Protein AF-X1R784-F1 (afdb_monomer_lite)

Secondary structure (DSSP, 8-state):
-HHHHHHGGG-S-EEHHHHHHHHHHHHT--HHHHHPBPTTSSSBHHHHHHHHHHHHHHHTTSEE-SSTTEEEE-HHHHHHHHTT-S---HHHHTTSHHHHHHT-

Foldseek 3Di:
DVLLLVVLLVQDKDFLVVSLVVVCVVVVDDPVQQPDDDPVNPDRPSSVVSVVVVVLCVLLVQWDAPDPRMIHGDPVSNVVVVVVDPDDDLVNSCVRVSNVVVVD

Sequence (104 aa):
MLPLLKFAGDGVEHNLREAVDSLKDEFGLSEKELKEMLPSGKQRLFNNRVAWALTYIRKAGLVKSPKRGIFTITERGQQVLSQNIEKIDIKFLDQFPEFAEFRK

pLDDT: mean 95.71, std 2.63, range [85.56, 98.56]

Organism: NCBI:txid412755

InterPro domains:
  IPR025745 Restriction system protein Mrr-like N-terminal domain [PF14338] (1-82)
  IPR036388 Winged helix-like DNA-binding domain superfamily [G3DSA:1.10.10.10] (20-94)

Structure (mmCIF, N/CA/C/O backbone):
data_AF-X1R784-F1
#
_entry.id   AF-X1R784-F1
#
loop_
_atom_site.group_PDB
_atom_site.id
_atom_site.type_symbol
_atom_site.label_atom_id
_atom_site.label_alt_id
_atom_site.label_comp_id
_atom_site.label_asym_id
_atom_site.label_entity_id
_atom_site.label_seq_id
_atom_site.pdbx_PDB_ins_code
_atom_site.Cartn_x
_atom_site.Cartn_y
_atom_site.Cartn_z
_atom_site.occupancy
_atom_site.B_iso_or_equiv
_atom_site.auth_seq_id
_atom_site.auth_comp_id
_atom_site.auth_asym_id
_atom_site.auth_atom_id
_atom_site.pdbx_PDB_model_num
ATOM 1 N N . MET A 1 1 ? -3.149 -5.462 -3.617 1.00 96.75 1 MET A N 1
ATOM 2 C CA . MET A 1 1 ? -2.736 -4.449 -2.615 1.00 96.75 1 MET A CA 1
ATOM 3 C C . MET A 1 1 ? -2.167 -5.059 -1.333 1.00 96.75 1 MET A C 1
ATOM 5 O O . MET A 1 1 ? -1.540 -4.328 -0.583 1.00 96.75 1 MET A O 1
ATOM 9 N N . LEU A 1 2 ? -2.325 -6.369 -1.090 1.00 97.50 2 LEU A N 1
ATOM 10 C CA . LEU A 1 2 ? -1.825 -7.030 0.122 1.00 97.50 2 LEU A CA 1
ATOM 11 C C . LEU A 1 2 ? -0.308 -6.869 0.363 1.00 97.50 2 LEU A C 1
ATOM 13 O O . LEU A 1 2 ? 0.031 -6.521 1.489 1.00 97.50 2 LEU A O 1
ATOM 17 N N . PRO A 1 3 ? 0.583 -7.020 -0.642 1.00 97.56 3 PRO A N 1
ATOM 18 C CA . PRO A 1 3 ? 2.024 -6.814 -0.445 1.00 97.56 3 PRO A CA 1
ATOM 19 C C . PRO A 1 3 ? 2.372 -5.452 0.168 1.00 97.56 3 PRO A C 1
ATOM 21 O O . PRO A 1 3 ? 3.120 -5.367 1.131 1.00 97.56 3 PRO A O 1
ATOM 24 N N . LEU A 1 4 ? 1.721 -4.378 -0.297 1.00 98.00 4 LEU A N 1
ATOM 25 C CA . LEU A 1 4 ? 1.935 -3.035 0.246 1.00 98.00 4 LEU A CA 1
ATOM 26 C C . LEU A 1 4 ? 1.479 -2.900 1.709 1.00 98.00 4 LEU A C 1
ATOM 28 O O . LEU A 1 4 ? 2.108 -2.185 2.485 1.00 98.00 4 LEU A O 1
ATOM 32 N N . LEU A 1 5 ? 0.379 -3.559 2.089 1.00 97.88 5 LEU A N 1
ATOM 33 C CA . LEU A 1 5 ? -0.068 -3.551 3.482 1.00 97.88 5 LEU A CA 1
ATOM 34 C C . LEU A 1 5 ? 0.874 -4.377 4.367 1.00 97.88 5 LEU A C 1
ATOM 36 O O . LEU A 1 5 ? 1.165 -3.946 5.475 1.00 97.88 5 LEU A O 1
ATOM 40 N N . LYS A 1 6 ? 1.374 -5.517 3.867 1.00 97.81 6 LYS A N 1
ATOM 41 C CA . LYS A 1 6 ? 2.381 -6.343 4.551 1.00 97.81 6 LYS A CA 1
ATOM 42 C C . LYS A 1 6 ? 3.680 -5.576 4.774 1.00 97.81 6 LYS A C 1
ATOM 44 O O . LYS A 1 6 ? 4.203 -5.624 5.878 1.00 97.81 6 LYS A O 1
ATOM 49 N N . PHE A 1 7 ? 4.142 -4.832 3.768 1.00 97.81 7 PHE A N 1
ATOM 50 C CA . PHE A 1 7 ? 5.297 -3.940 3.883 1.00 97.81 7 PHE A CA 1
ATOM 51 C C . PHE A 1 7 ? 5.134 -2.950 5.045 1.00 97.81 7 PHE A C 1
ATOM 53 O O . PHE A 1 7 ? 6.037 -2.811 5.852 1.00 97.81 7 PHE A O 1
ATOM 60 N N . ALA A 1 8 ? 3.955 -2.338 5.193 1.00 97.69 8 ALA A N 1
ATOM 61 C CA . ALA A 1 8 ? 3.663 -1.428 6.306 1.00 97.69 8 ALA A CA 1
ATOM 62 C C . ALA A 1 8 ? 3.410 -2.130 7.657 1.00 97.69 8 ALA A C 1
ATOM 64 O O . ALA A 1 8 ? 3.134 -1.461 8.653 1.00 97.69 8 ALA A O 1
ATOM 65 N N . GLY A 1 9 ? 3.391 -3.466 7.681 1.00 97.31 9 GLY A N 1
ATOM 66 C CA . GLY A 1 9 ? 2.958 -4.278 8.819 1.00 97.31 9 GLY A CA 1
ATOM 67 C C . GLY A 1 9 ? 3.893 -4.229 10.024 1.00 97.31 9 GLY A C 1
ATOM 68 O O . GLY A 1 9 ? 3.484 -4.619 11.115 1.00 97.31 9 GLY A O 1
ATOM 69 N N . ASP A 1 10 ? 5.108 -3.712 9.858 1.00 96.50 10 ASP A N 1
ATOM 70 C CA . ASP A 1 10 ? 6.077 -3.509 10.940 1.00 96.50 10 ASP A CA 1
ATOM 71 C C . ASP A 1 10 ? 5.687 -2.380 11.916 1.00 96.50 10 ASP A C 1
ATOM 73 O O . ASP A 1 10 ? 6.254 -2.270 13.002 1.00 96.50 10 ASP A O 1
ATOM 77 N N . GLY A 1 11 ? 4.688 -1.564 11.563 1.00 95.19 11 GLY A N 1
ATOM 78 C CA . GLY A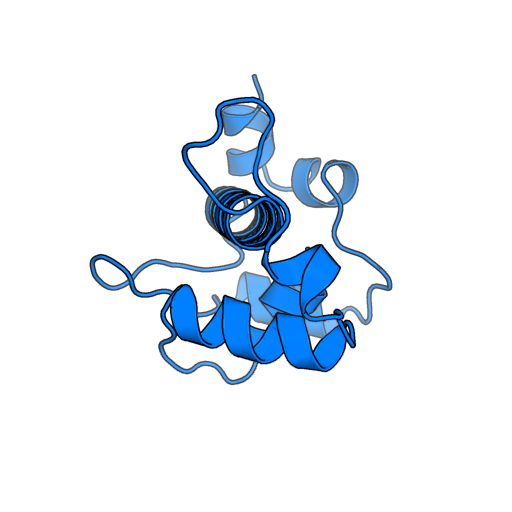 1 11 ? 4.196 -0.481 12.406 1.00 95.19 11 GLY A CA 1
ATOM 79 C C . GLY A 1 11 ? 5.033 0.796 12.366 1.00 95.19 11 GLY A C 1
ATOM 80 O O . GLY A 1 11 ? 4.686 1.741 13.080 1.00 95.19 11 GLY A O 1
ATOM 81 N N . VAL A 1 12 ? 6.090 0.875 11.552 1.00 96.62 12 VAL A N 1
ATOM 82 C CA . VAL A 1 12 ? 6.916 2.088 11.464 1.00 96.62 12 VAL A CA 1
ATOM 83 C C . VAL A 1 12 ? 6.395 3.051 10.393 1.00 96.62 12 VAL A C 1
ATOM 85 O O . VAL A 1 12 ? 5.378 2.828 9.727 1.00 96.62 12 VAL A O 1
ATOM 88 N N . GLU A 1 13 ? 7.028 4.218 10.305 1.00 97.94 13 GLU A N 1
ATOM 89 C CA . GLU A 1 13 ? 6.740 5.203 9.268 1.00 97.94 13 GLU A CA 1
ATOM 90 C C . GLU A 1 13 ? 7.511 4.875 7.988 1.00 97.94 13 GLU A C 1
ATOM 92 O O . GLU A 1 13 ? 8.734 4.776 8.016 1.00 97.94 13 GLU A O 1
ATOM 97 N N . HIS A 1 14 ? 6.804 4.822 6.859 1.00 98.12 14 HIS A N 1
ATOM 98 C CA . HIS A 1 14 ? 7.401 4.629 5.541 1.00 98.12 14 HIS A CA 1
ATOM 99 C C . HIS A 1 14 ? 7.019 5.719 4.555 1.00 98.12 14 HIS A C 1
ATOM 101 O O . HIS A 1 14 ? 5.981 6.379 4.672 1.00 98.12 14 HIS A O 1
ATOM 107 N N . ASN A 1 15 ? 7.827 5.863 3.512 1.00 97.62 15 ASN A N 1
ATOM 108 C CA . ASN A 1 15 ? 7.518 6.667 2.340 1.00 97.62 15 ASN A CA 1
ATOM 109 C C . ASN A 1 15 ? 7.237 5.800 1.098 1.00 97.62 15 ASN A C 1
ATOM 111 O O . ASN A 1 15 ? 7.498 4.599 1.049 1.00 97.62 15 ASN A O 1
ATOM 115 N N . LEU A 1 16 ? 6.672 6.423 0.058 1.00 96.12 16 LEU A N 1
ATOM 116 C CA . LEU A 1 16 ? 6.305 5.719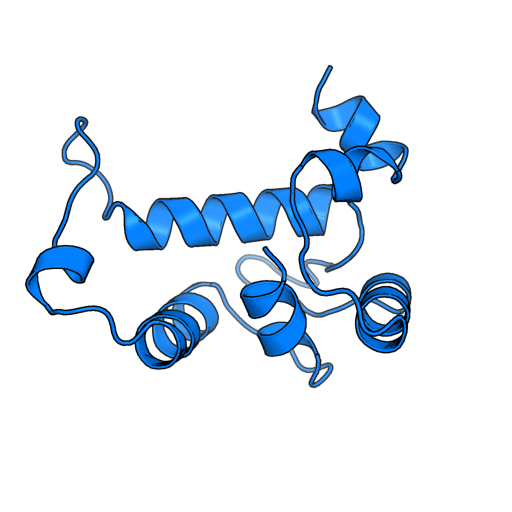 -1.177 1.00 96.12 16 LEU A CA 1
ATOM 117 C C . LEU A 1 16 ? 7.520 5.130 -1.916 1.00 96.12 16 LEU A C 1
ATOM 119 O O . LEU A 1 16 ? 7.366 4.116 -2.589 1.00 96.12 16 LEU A O 1
ATOM 123 N N . ARG A 1 17 ? 8.703 5.752 -1.825 1.00 95.88 17 ARG A N 1
ATOM 124 C CA . ARG A 1 17 ? 9.916 5.242 -2.481 1.00 95.88 17 ARG A CA 1
ATOM 125 C C . ARG A 1 17 ? 10.356 3.930 -1.834 1.00 95.88 17 ARG A C 1
ATOM 127 O O . ARG A 1 17 ? 10.549 2.972 -2.565 1.00 95.88 17 ARG A O 1
ATOM 134 N N . GLU A 1 18 ? 10.411 3.868 -0.506 1.00 97.62 18 GLU A N 1
ATOM 135 C CA . GLU A 1 18 ? 10.746 2.634 0.226 1.00 97.62 18 GLU A CA 1
ATOM 136 C C . GLU A 1 18 ? 9.793 1.493 -0.134 1.00 97.62 18 GLU A C 1
ATOM 138 O O . GLU A 1 18 ? 10.230 0.382 -0.419 1.00 97.62 18 GLU A O 1
ATOM 143 N N . ALA A 1 19 ? 8.493 1.788 -0.211 1.00 97.12 19 ALA A N 1
ATOM 144 C CA . ALA A 1 19 ? 7.498 0.808 -0.626 1.00 97.12 19 ALA A CA 1
ATOM 145 C C . ALA A 1 19 ? 7.707 0.331 -2.071 1.00 97.12 19 ALA A C 1
ATOM 147 O O . ALA A 1 19 ? 7.570 -0.852 -2.358 1.00 97.12 19 ALA A O 1
ATOM 148 N N . VAL A 1 20 ? 8.024 1.238 -3.000 1.00 96.19 20 VAL A N 1
ATOM 149 C CA . VAL A 1 20 ? 8.319 0.872 -4.394 1.00 96.19 20 VAL A CA 1
ATOM 150 C C . VAL A 1 20 ? 9.565 -0.007 -4.474 1.00 96.19 20 VAL A C 1
ATOM 152 O O . VAL A 1 20 ? 9.535 -1.004 -5.190 1.00 96.19 20 VAL A O 1
ATOM 155 N N . ASP A 1 21 ? 10.626 0.341 -3.750 1.00 95.12 21 ASP A N 1
ATOM 156 C CA . ASP A 1 21 ? 11.885 -0.406 -3.764 1.00 95.12 21 ASP A CA 1
ATOM 157 C C . ASP A 1 21 ? 11.694 -1.807 -3.161 1.00 95.12 21 ASP A C 1
ATOM 159 O O . ASP A 1 21 ? 12.050 -2.798 -3.795 1.00 95.12 21 ASP A O 1
ATOM 163 N N . SER A 1 22 ? 11.011 -1.915 -2.018 1.00 96.25 22 SER A N 1
ATOM 164 C CA . SER A 1 22 ? 10.706 -3.209 -1.396 1.00 96.25 22 SER A CA 1
ATOM 165 C C . SER A 1 22 ? 9.803 -4.086 -2.268 1.00 96.25 22 SER A C 1
ATOM 167 O O . SER A 1 22 ? 10.085 -5.268 -2.459 1.00 96.25 22 SER A O 1
ATOM 169 N N . LEU A 1 2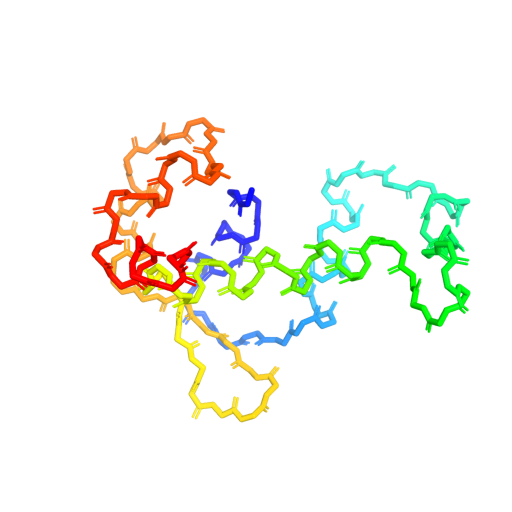3 ? 8.741 -3.518 -2.848 1.00 96.56 23 LEU A N 1
ATOM 170 C CA . LEU A 1 23 ? 7.816 -4.283 -3.687 1.00 96.56 23 LEU A CA 1
ATOM 171 C C . LEU A 1 23 ? 8.437 -4.687 -5.023 1.00 96.56 23 LEU A C 1
ATOM 173 O O . LEU A 1 23 ? 8.078 -5.724 -5.573 1.00 96.56 23 LEU A O 1
ATOM 177 N N . LYS A 1 24 ? 9.356 -3.885 -5.567 1.00 95.00 24 LYS A N 1
ATOM 178 C CA . LYS A 1 24 ? 10.131 -4.270 -6.750 1.00 95.00 24 LYS A CA 1
ATOM 179 C C . LYS A 1 24 ? 10.865 -5.587 -6.493 1.00 95.00 24 LYS A C 1
ATOM 181 O O . LYS A 1 24 ? 10.812 -6.468 -7.351 1.00 95.00 24 LYS A O 1
ATOM 186 N N . ASP A 1 25 ? 11.539 -5.685 -5.350 1.00 93.06 25 ASP A N 1
ATOM 187 C CA . ASP A 1 25 ? 12.326 -6.862 -4.990 1.00 93.06 25 ASP A CA 1
ATOM 188 C C . ASP A 1 25 ? 11.408 -8.060 -4.700 1.00 93.06 25 ASP A C 1
ATOM 190 O O . ASP A 1 25 ? 11.675 -9.159 -5.180 1.00 93.06 25 ASP A O 1
ATOM 194 N N . GLU A 1 26 ? 10.270 -7.840 -4.027 1.00 94.62 26 GLU A N 1
ATOM 195 C CA . GLU A 1 26 ? 9.255 -8.880 -3.780 1.00 94.62 26 GLU A CA 1
ATOM 196 C C . GLU A 1 26 ? 8.677 -9.466 -5.079 1.00 94.62 26 GLU A C 1
ATOM 198 O O . GLU A 1 26 ? 8.471 -10.675 -5.180 1.00 94.62 26 GLU A O 1
ATOM 203 N N . PHE A 1 27 ? 8.428 -8.631 -6.093 1.00 95.00 27 PHE A N 1
ATOM 204 C CA . PHE A 1 27 ? 7.881 -9.077 -7.379 1.00 95.00 27 PHE A CA 1
ATOM 205 C C . PHE A 1 27 ? 8.941 -9.550 -8.384 1.00 95.00 27 PHE A C 1
ATOM 207 O O . PHE A 1 27 ? 8.569 -10.027 -9.455 1.00 95.00 27 PHE A O 1
ATOM 214 N N . GLY A 1 28 ? 10.236 -9.412 -8.081 1.00 93.38 28 GLY A N 1
ATOM 215 C CA . GLY A 1 28 ? 11.320 -9.824 -8.979 1.00 93.38 28 GLY A CA 1
ATOM 216 C C . GLY A 1 28 ? 11.317 -9.097 -10.329 1.00 93.38 28 GLY A C 1
ATOM 217 O O . GLY A 1 28 ? 11.647 -9.697 -11.351 1.00 93.38 28 GLY A O 1
ATOM 218 N N . LEU A 1 29 ? 10.910 -7.822 -10.355 1.00 93.19 29 LEU A N 1
ATOM 219 C CA . LEU A 1 29 ? 10.740 -7.078 -11.607 1.00 93.19 29 LEU A CA 1
ATOM 220 C C . LEU A 1 29 ? 12.074 -6.835 -12.318 1.00 93.19 29 LEU A C 1
ATOM 222 O O . LEU A 1 29 ? 13.045 -6.350 -11.729 1.00 93.19 29 LEU A O 1
ATOM 226 N N . SER A 1 30 ? 12.087 -7.074 -13.626 1.00 92.06 30 SER A N 1
ATOM 227 C CA . SER A 1 30 ? 13.225 -6.764 -14.485 1.00 92.06 30 SER A CA 1
ATOM 228 C C . SER A 1 30 ? 13.421 -5.256 -14.658 1.00 92.06 30 SER A C 1
ATOM 230 O O . SER A 1 30 ? 12.498 -4.447 -14.518 1.00 92.06 30 SER A O 1
ATOM 232 N N . GLU A 1 31 ? 14.625 -4.846 -15.070 1.00 89.44 31 GLU A N 1
ATOM 233 C CA . GLU A 1 31 ? 14.874 -3.441 -15.412 1.00 89.44 31 GLU A CA 1
ATOM 234 C C . GLU A 1 31 ? 13.929 -2.909 -16.494 1.00 89.44 31 GLU A C 1
ATOM 236 O O . GLU A 1 31 ? 13.592 -1.725 -16.483 1.00 89.44 31 GLU A O 1
ATOM 241 N N . LYS A 1 32 ? 13.519 -3.764 -17.436 1.00 91.88 32 LYS A N 1
ATOM 242 C CA . LYS A 1 32 ? 12.614 -3.383 -18.522 1.00 91.88 32 LYS A CA 1
ATOM 243 C C . LYS A 1 32 ? 11.226 -3.049 -17.978 1.00 91.88 32 LYS A C 1
ATOM 245 O O . LYS A 1 32 ? 10.698 -1.995 -18.313 1.00 91.88 32 LYS A O 1
ATOM 250 N N . GLU A 1 33 ? 10.680 -3.894 -17.108 1.00 90.38 33 GLU A N 1
ATOM 251 C CA . GLU A 1 33 ? 9.378 -3.673 -16.459 1.00 90.38 33 GLU A CA 1
ATOM 252 C C . GLU A 1 33 ? 9.405 -2.440 -15.546 1.00 90.38 33 GLU A C 1
ATOM 254 O O . GLU A 1 33 ? 8.456 -1.661 -15.501 1.00 90.38 33 GLU A O 1
ATOM 259 N N . LEU A 1 34 ? 10.527 -2.187 -14.869 1.00 89.69 34 LEU A N 1
ATOM 260 C CA . LEU A 1 34 ? 10.702 -0.998 -14.027 1.00 89.69 34 LEU A CA 1
ATOM 261 C C . LEU A 1 34 ? 10.841 0.303 -14.819 1.00 89.69 34 LEU A C 1
ATOM 263 O O . LEU A 1 34 ? 10.521 1.379 -14.304 1.00 89.69 34 LEU A O 1
ATOM 267 N N . LYS A 1 35 ? 11.360 0.224 -16.046 1.00 92.62 35 LYS A N 1
ATOM 268 C CA . LYS A 1 35 ? 11.466 1.353 -16.979 1.00 92.62 35 LYS A CA 1
ATOM 269 C C . LYS A 1 35 ? 10.191 1.535 -17.805 1.00 92.62 35 LYS A C 1
ATOM 271 O O . LYS A 1 35 ? 10.092 2.534 -18.514 1.00 92.62 35 LYS A O 1
ATOM 276 N N . GLU A 1 36 ? 9.222 0.625 -17.706 1.00 94.69 36 GLU A N 1
ATOM 277 C CA . GLU A 1 36 ? 7.948 0.749 -18.405 1.00 94.69 36 GLU A CA 1
ATOM 278 C C . GLU A 1 36 ? 7.206 2.005 -17.939 1.00 94.69 36 GLU A C 1
ATOM 280 O O . GLU A 1 36 ? 7.027 2.264 -16.744 1.00 94.69 36 GLU A O 1
ATOM 285 N N . MET A 1 37 ? 6.783 2.810 -18.908 1.00 95.44 37 MET A N 1
ATOM 286 C CA . MET A 1 37 ? 6.081 4.065 -18.679 1.00 95.44 37 MET A CA 1
ATOM 287 C C . MET A 1 37 ? 4.590 3.879 -18.938 1.00 95.44 37 MET A C 1
ATOM 289 O O . MET A 1 37 ? 4.183 3.070 -19.767 1.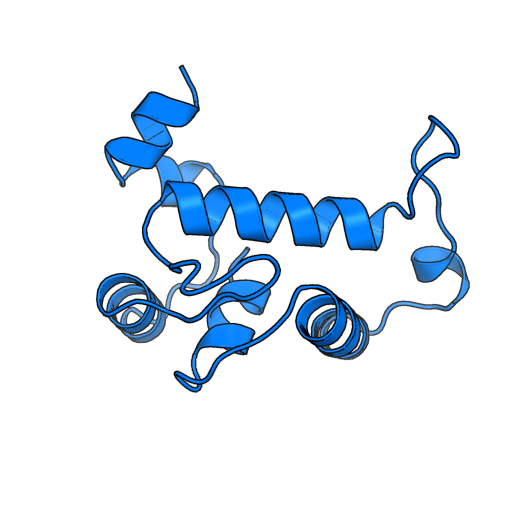00 95.44 37 MET A O 1
ATOM 293 N N . LEU A 1 38 ? 3.761 4.675 -18.264 1.00 93.06 38 LEU A N 1
ATOM 294 C CA . LEU A 1 38 ? 2.365 4.835 -18.668 1.00 93.06 38 LEU A CA 1
ATOM 295 C C . LEU A 1 38 ? 2.276 5.309 -20.131 1.00 93.06 38 LEU A C 1
ATOM 297 O O . LEU A 1 38 ? 3.185 6.008 -20.583 1.00 93.06 38 LEU A O 1
ATOM 301 N N . PRO A 1 39 ? 1.147 5.076 -20.831 1.00 91.75 39 PRO A N 1
ATOM 302 C CA . PRO A 1 39 ? 0.928 5.593 -22.188 1.00 91.75 39 PRO A CA 1
ATOM 303 C C . PRO A 1 39 ? 1.131 7.109 -22.319 1.00 91.75 39 PRO A C 1
ATOM 305 O O . PRO A 1 39 ? 1.489 7.608 -23.377 1.00 91.75 39 PRO A O 1
ATOM 308 N N . SER A 1 40 ? 0.942 7.852 -21.223 1.00 93.56 40 SER A N 1
ATOM 309 C CA . SER A 1 40 ? 1.181 9.295 -21.163 1.00 93.56 40 SER A CA 1
ATOM 310 C C . SER A 1 40 ? 2.661 9.700 -21.174 1.00 93.56 40 SER A C 1
ATOM 312 O O . SER A 1 40 ? 2.952 10.888 -21.286 1.00 93.56 40 SER A O 1
ATOM 314 N N . GLY A 1 41 ? 3.595 8.764 -20.972 1.00 92.19 41 GLY A N 1
ATOM 315 C CA . GLY A 1 41 ? 5.041 9.005 -20.918 1.00 92.19 41 GLY A CA 1
ATOM 316 C C . GLY A 1 41 ? 5.540 9.754 -19.675 1.00 92.19 41 GLY A C 1
ATOM 317 O O . GLY A 1 41 ? 6.733 10.011 -19.560 1.00 92.19 41 GLY A O 1
ATOM 318 N N . LYS A 1 42 ? 4.662 10.111 -18.726 1.00 91.25 42 LYS A N 1
ATOM 319 C CA . LYS A 1 42 ? 5.011 10.989 -17.588 1.00 91.25 42 LYS A CA 1
ATOM 320 C C . LYS A 1 42 ? 5.471 10.258 -16.331 1.00 91.25 42 LYS A C 1
ATOM 322 O O . LYS A 1 42 ? 6.200 10.824 -15.523 1.00 91.25 42 LYS A O 1
ATOM 327 N N . GLN A 1 43 ? 5.003 9.032 -16.117 1.00 91.62 43 GLN A N 1
ATOM 328 C CA . GLN A 1 43 ? 5.281 8.265 -14.903 1.00 91.62 43 GLN A CA 1
ATOM 329 C C . GLN A 1 43 ? 5.586 6.816 -15.254 1.00 91.62 43 GLN A C 1
ATOM 331 O O . GLN A 1 43 ? 4.998 6.264 -16.185 1.00 91.62 43 GLN A O 1
ATOM 336 N N . ARG A 1 44 ? 6.461 6.196 -14.459 1.00 94.88 44 ARG A N 1
ATOM 337 C CA . ARG A 1 44 ? 6.692 4.752 -14.506 1.00 94.88 44 ARG A CA 1
ATOM 338 C C . ARG A 1 44 ? 5.423 4.019 -14.092 1.00 94.88 44 ARG A C 1
ATOM 340 O O . ARG A 1 44 ? 4.803 4.377 -13.085 1.00 94.88 44 ARG A O 1
ATOM 347 N N . LEU A 1 45 ? 5.060 2.995 -14.854 1.00 95.19 45 LEU A N 1
ATOM 348 C CA . LEU A 1 45 ? 3.846 2.212 -14.657 1.00 95.19 45 LEU A CA 1
ATOM 349 C C . LEU A 1 45 ? 3.805 1.598 -13.254 1.00 95.19 45 LEU A C 1
ATOM 351 O O . LEU A 1 45 ? 2.803 1.730 -12.553 1.00 95.19 45 LEU A O 1
ATOM 355 N N . PHE A 1 46 ? 4.904 0.980 -12.815 1.00 96.44 46 PHE A N 1
ATOM 356 C CA . PHE A 1 46 ? 4.968 0.334 -11.505 1.00 96.44 46 PHE A CA 1
ATOM 357 C C . PHE A 1 46 ? 4.801 1.331 -10.350 1.00 96.44 46 PHE A C 1
ATOM 359 O O . PHE A 1 46 ? 3.935 1.146 -9.497 1.00 96.44 46 PHE A O 1
ATOM 366 N N . ASN A 1 47 ? 5.536 2.448 -10.372 1.00 95.81 47 ASN A N 1
ATOM 367 C CA . ASN A 1 47 ? 5.410 3.499 -9.356 1.00 95.81 47 ASN A CA 1
ATOM 368 C C . ASN A 1 47 ? 3.975 4.036 -9.278 1.00 95.81 47 ASN A C 1
ATOM 370 O O . ASN A 1 47 ? 3.456 4.266 -8.187 1.00 95.81 47 ASN A O 1
ATOM 374 N N . ASN A 1 48 ? 3.322 4.216 -10.431 1.00 96.69 48 ASN A N 1
ATOM 375 C CA . ASN A 1 48 ? 1.930 4.645 -10.489 1.00 96.69 48 ASN A CA 1
ATOM 376 C C . ASN A 1 48 ? 0.990 3.609 -9.845 1.00 96.69 48 ASN A C 1
ATOM 378 O O . ASN A 1 48 ? 0.138 3.980 -9.037 1.00 96.69 48 ASN A O 1
ATOM 382 N N . ARG A 1 49 ? 1.187 2.313 -10.120 1.00 96.44 49 ARG A N 1
ATOM 383 C CA . ARG A 1 49 ? 0.412 1.223 -9.501 1.00 96.44 49 ARG A CA 1
ATOM 384 C C . ARG A 1 49 ? 0.580 1.181 -7.980 1.00 96.44 49 ARG A C 1
ATOM 386 O O . ARG A 1 49 ? -0.419 1.054 -7.274 1.00 96.44 49 ARG A O 1
ATOM 393 N N . VAL A 1 50 ? 1.802 1.336 -7.465 1.00 97.00 50 VAL A N 1
ATOM 394 C CA . VAL A 1 50 ? 2.057 1.378 -6.011 1.00 97.00 50 VAL A CA 1
ATOM 395 C C . VAL A 1 50 ? 1.418 2.621 -5.378 1.00 97.00 50 VAL A C 1
ATOM 397 O O . VAL A 1 50 ? 0.793 2.520 -4.324 1.00 97.00 50 VAL A O 1
ATOM 400 N N . ALA A 1 51 ? 1.485 3.781 -6.039 1.00 96.75 51 ALA A N 1
ATOM 401 C CA . ALA A 1 51 ? 0.842 5.007 -5.560 1.00 96.75 51 ALA A CA 1
ATOM 402 C C . ALA A 1 51 ? -0.691 4.876 -5.470 1.00 96.75 51 ALA A C 1
ATOM 404 O O . ALA A 1 51 ? -1.304 5.316 -4.490 1.00 96.75 51 ALA A O 1
ATOM 405 N N . TRP A 1 52 ? -1.321 4.238 -6.460 1.00 97.44 52 TRP A N 1
ATOM 406 C CA . TRP A 1 52 ? -2.755 3.940 -6.428 1.00 97.44 52 TRP A CA 1
ATOM 407 C C . TRP A 1 52 ? -3.113 2.919 -5.355 1.00 97.44 52 TRP A C 1
ATOM 409 O O . TRP A 1 52 ? -4.064 3.143 -4.607 1.00 97.44 52 TRP A O 1
ATOM 419 N N . ALA A 1 53 ? -2.323 1.851 -5.215 1.00 97.81 53 ALA A N 1
ATOM 420 C CA . ALA A 1 53 ? -2.495 0.880 -4.140 1.00 97.81 53 ALA A CA 1
ATOM 421 C C . ALA A 1 53 ? -2.467 1.565 -2.766 1.00 97.81 53 ALA A C 1
ATOM 423 O O . ALA A 1 53 ? -3.367 1.335 -1.960 1.00 97.81 53 ALA A O 1
ATOM 424 N N . LEU A 1 54 ? -1.498 2.460 -2.533 1.00 97.81 54 LEU A N 1
ATOM 425 C CA . LEU A 1 54 ? -1.390 3.237 -1.297 1.00 97.81 54 LEU A CA 1
ATOM 426 C C . LEU A 1 54 ? -2.619 4.120 -1.071 1.00 97.81 54 LEU A C 1
ATOM 428 O O . LEU A 1 54 ? -3.128 4.209 0.045 1.00 97.81 54 LEU A O 1
ATOM 432 N N . THR A 1 55 ? -3.107 4.764 -2.130 1.00 97.62 55 THR A N 1
ATOM 433 C CA . THR A 1 55 ? -4.307 5.607 -2.073 1.00 97.62 55 THR A CA 1
ATOM 434 C C . THR A 1 55 ? -5.525 4.790 -1.666 1.00 97.62 55 THR A C 1
ATOM 436 O O . THR A 1 55 ? -6.268 5.208 -0.784 1.00 97.62 55 THR A O 1
ATOM 439 N N . TYR A 1 56 ? -5.713 3.612 -2.254 1.00 98.12 56 TYR A N 1
ATOM 440 C CA . TYR A 1 56 ? -6.872 2.767 -1.990 1.00 98.12 56 TYR A CA 1
ATOM 441 C C . TYR A 1 56 ? -6.874 2.212 -0.568 1.00 98.12 56 TYR A C 1
ATOM 443 O O . TYR A 1 56 ? -7.862 2.376 0.144 1.00 98.12 56 TYR A O 1
ATOM 451 N N . ILE A 1 57 ? -5.758 1.646 -0.099 1.00 97.88 57 ILE A N 1
ATOM 452 C CA . ILE A 1 57 ? -5.685 1.138 1.281 1.00 97.88 57 ILE A CA 1
ATOM 453 C C . ILE A 1 57 ? -5.778 2.271 2.315 1.00 97.88 57 ILE A C 1
ATOM 455 O O . ILE A 1 57 ? -6.297 2.061 3.408 1.00 97.88 57 ILE A O 1
ATOM 459 N N . ARG A 1 58 ? -5.346 3.493 1.970 1.00 97.75 58 ARG A N 1
ATOM 460 C CA . ARG A 1 58 ? -5.552 4.685 2.807 1.00 97.75 58 ARG A CA 1
ATOM 461 C C . ARG A 1 58 ? -7.015 5.106 2.842 1.00 97.75 58 ARG A C 1
ATOM 463 O O . ARG A 1 58 ? -7.527 5.424 3.907 1.00 97.75 58 ARG A O 1
ATOM 470 N N . LYS A 1 59 ? -7.691 5.099 1.692 1.00 97.94 59 LYS A N 1
ATOM 471 C CA . LYS A 1 59 ? -9.126 5.397 1.592 1.00 97.94 59 LYS A CA 1
ATOM 472 C C . LYS A 1 59 ? -9.998 4.345 2.268 1.00 97.94 59 LYS A C 1
ATOM 474 O O . LYS A 1 59 ? -11.100 4.681 2.649 1.00 97.94 59 LYS A O 1
ATOM 479 N N . ALA A 1 60 ? -9.485 3.136 2.475 1.00 98.12 60 ALA A N 1
ATOM 480 C CA . ALA A 1 60 ? -10.090 2.088 3.295 1.00 98.12 60 ALA A CA 1
ATOM 481 C C . ALA A 1 60 ? -9.703 2.143 4.787 1.00 98.12 60 ALA A C 1
ATOM 483 O O . ALA A 1 60 ? -10.044 1.245 5.560 1.00 98.12 60 ALA A O 1
ATOM 484 N N . GLY A 1 61 ? -8.937 3.156 5.203 1.00 98.06 61 GLY A N 1
ATOM 485 C CA . GLY A 1 61 ? -8.496 3.315 6.587 1.00 98.06 61 GLY A CA 1
ATOM 486 C C . GLY A 1 61 ? -7.521 2.239 7.070 1.00 98.06 61 GLY A C 1
ATOM 487 O O . GLY A 1 61 ? -7.346 2.093 8.272 1.00 98.06 61 GLY A O 1
ATOM 488 N N . LEU A 1 62 ? -6.881 1.477 6.173 1.00 98.38 62 LEU A N 1
ATOM 489 C CA . LEU A 1 62 ? -5.900 0.449 6.551 1.00 98.38 62 LEU A CA 1
ATOM 490 C C . LEU A 1 62 ? -4.540 1.061 6.901 1.00 98.38 62 LEU A C 1
ATOM 492 O O . LEU A 1 62 ? -3.824 0.541 7.755 1.00 98.38 62 LEU A O 1
ATOM 496 N N . VAL A 1 63 ? -4.212 2.205 6.302 1.00 98.44 63 VAL A N 1
ATOM 497 C CA . VAL A 1 63 ? -3.023 3.011 6.620 1.00 98.44 63 VAL A CA 1
ATOM 498 C C . VAL A 1 63 ? -3.420 4.467 6.853 1.00 98.44 63 VAL A C 1
ATOM 500 O O . VAL A 1 63 ? -4.380 4.961 6.258 1.00 98.44 63 VAL A O 1
ATOM 503 N N . LYS A 1 64 ? -2.645 5.182 7.667 1.00 97.56 64 LYS A N 1
ATOM 504 C CA . LYS A 1 64 ? -2.780 6.627 7.912 1.00 97.56 64 LYS A CA 1
ATOM 505 C C . LYS A 1 64 ? -1.558 7.380 7.392 1.00 97.56 64 LYS A C 1
ATOM 507 O O . LYS A 1 64 ? -0.514 6.780 7.159 1.00 97.56 64 LYS A O 1
ATOM 512 N N . SER A 1 65 ? -1.686 8.692 7.190 1.00 95.38 65 SER A N 1
ATOM 513 C CA . SER A 1 65 ? -0.586 9.564 6.755 1.00 95.38 65 SER A CA 1
ATOM 514 C C . SER A 1 65 ? -0.283 10.578 7.861 1.00 95.38 65 SER A C 1
ATOM 516 O O . SER A 1 65 ? -0.983 11.585 7.947 1.00 95.38 65 SER A O 1
ATOM 518 N N . PRO A 1 66 ? 0.696 10.307 8.746 1.00 92.19 66 PRO A N 1
ATOM 519 C CA . PRO A 1 66 ? 0.993 11.189 9.877 1.00 92.19 66 PRO A CA 1
ATOM 520 C C . PRO A 1 66 ? 1.580 12.533 9.423 1.00 92.19 66 PRO A C 1
ATOM 522 O O . PRO A 1 66 ? 1.359 13.559 10.058 1.00 92.19 66 PRO A O 1
ATOM 525 N N . LYS A 1 67 ? 2.302 12.537 8.298 1.00 93.81 67 LYS A N 1
ATOM 526 C CA . LYS A 1 67 ? 2.861 13.731 7.657 1.00 93.81 67 LYS A CA 1
ATOM 527 C C . LYS A 1 67 ? 2.946 13.544 6.147 1.00 93.81 67 LYS A C 1
ATOM 529 O O . LYS A 1 67 ? 2.836 12.431 5.627 1.00 93.81 67 LYS A O 1
ATOM 534 N N . ARG A 1 68 ? 3.149 14.650 5.429 1.00 90.31 68 ARG A N 1
ATOM 535 C CA . ARG A 1 68 ? 3.229 14.655 3.963 1.00 90.31 68 ARG A CA 1
ATOM 536 C C . ARG A 1 68 ? 4.281 13.655 3.474 1.00 90.31 68 ARG A C 1
ATOM 538 O O . ARG A 1 68 ? 5.433 13.715 3.880 1.00 90.31 68 ARG A O 1
ATOM 545 N N . GLY A 1 69 ? 3.873 12.777 2.560 1.00 90.06 69 GLY A N 1
ATOM 546 C CA . GLY A 1 69 ? 4.761 11.790 1.935 1.00 90.06 69 GLY A CA 1
ATOM 547 C C . GLY A 1 69 ? 5.040 10.545 2.778 1.00 90.06 69 GLY A C 1
ATOM 548 O O . GLY A 1 69 ? 5.728 9.654 2.291 1.00 90.06 69 GLY A O 1
ATOM 549 N N . ILE A 1 70 ? 4.476 10.462 3.986 1.00 97.56 70 ILE A N 1
ATOM 550 C CA . ILE A 1 70 ? 4.703 9.370 4.930 1.00 97.56 70 ILE A CA 1
ATOM 551 C C . ILE A 1 70 ? 3.391 8.661 5.237 1.00 97.56 70 ILE A C 1
ATOM 553 O O . ILE A 1 70 ? 2.324 9.284 5.267 1.00 97.56 70 ILE A O 1
ATOM 557 N N . PHE A 1 71 ? 3.462 7.354 5.448 1.00 98.19 71 PHE A N 1
ATOM 558 C CA . PHE A 1 71 ? 2.349 6.525 5.871 1.00 98.19 71 PHE A CA 1
ATOM 559 C C . PHE A 1 71 ? 2.791 5.481 6.894 1.00 98.19 71 PHE A C 1
ATOM 561 O O . PHE A 1 71 ? 3.958 5.119 6.965 1.00 98.19 71 PHE A O 1
ATOM 568 N N . THR A 1 72 ? 1.840 5.016 7.691 1.00 98.31 7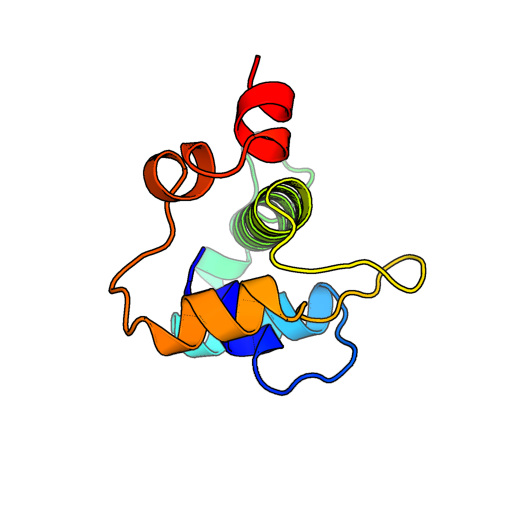2 THR A N 1
ATOM 569 C CA . THR A 1 72 ? 2.028 3.923 8.648 1.00 98.31 72 THR A CA 1
ATOM 570 C C . THR A 1 72 ? 0.728 3.132 8.749 1.00 98.31 72 THR A C 1
ATOM 572 O O . THR A 1 72 ? -0.356 3.671 8.474 1.00 98.31 72 THR A O 1
ATOM 575 N N . ILE A 1 73 ? 0.816 1.852 9.089 1.00 98.50 73 ILE A N 1
ATOM 576 C CA . ILE A 1 73 ? -0.354 0.992 9.256 1.00 98.50 73 ILE A CA 1
ATOM 577 C C . ILE A 1 73 ? -1.214 1.445 10.445 1.00 98.50 73 ILE A C 1
ATOM 579 O O . ILE A 1 73 ? -0.753 2.077 11.396 1.00 98.50 73 ILE A O 1
ATOM 583 N N . THR A 1 74 ? -2.511 1.174 10.362 1.00 98.56 74 THR A N 1
ATOM 584 C CA . THR A 1 74 ? -3.465 1.410 11.457 1.00 98.56 74 THR A CA 1
ATOM 585 C C . THR A 1 74 ? -3.751 0.115 12.211 1.00 98.56 74 THR A C 1
ATOM 587 O O . THR A 1 74 ? -3.443 -0.971 11.724 1.00 98.56 74 THR A O 1
ATOM 590 N N . GLU A 1 75 ? -4.431 0.206 13.354 1.00 98.00 75 GLU A N 1
ATOM 591 C CA . GLU A 1 75 ? -4.947 -0.974 14.063 1.00 98.00 75 GLU A CA 1
ATOM 592 C C . GLU A 1 75 ? -5.836 -1.844 13.164 1.00 98.00 75 GLU A C 1
ATOM 594 O O . GLU A 1 75 ? -5.692 -3.063 13.137 1.00 98.00 75 GLU A O 1
ATOM 599 N N . ARG A 1 76 ? -6.694 -1.226 12.343 1.00 97.94 76 ARG A N 1
ATOM 600 C CA . ARG A 1 76 ? -7.508 -1.944 11.355 1.00 97.94 76 ARG A CA 1
ATOM 601 C C . ARG A 1 76 ? -6.644 -2.657 10.315 1.00 97.94 76 ARG A C 1
ATOM 603 O O . ARG A 1 76 ? -6.922 -3.798 9.963 1.00 97.94 76 ARG A O 1
ATOM 610 N N . GLY A 1 77 ? -5.597 -1.999 9.821 1.00 98.00 77 GLY A N 1
ATOM 611 C CA . GLY A 1 77 ? -4.637 -2.618 8.907 1.00 98.00 77 GLY A CA 1
ATOM 612 C C . GLY A 1 77 ? -3.978 -3.855 9.522 1.00 98.00 77 GLY A C 1
ATOM 613 O O . GLY A 1 77 ? -3.907 -4.892 8.868 1.00 98.00 77 GLY A O 1
ATOM 614 N N . GLN A 1 78 ? -3.581 -3.775 10.794 1.00 97.94 78 GLN A N 1
ATOM 615 C CA . GLN A 1 78 ? -3.012 -4.901 11.543 1.00 97.94 78 GLN A CA 1
ATOM 616 C C . GLN A 1 78 ? -4.015 -6.050 11.729 1.00 97.94 78 GLN A C 1
ATOM 618 O O . GLN A 1 78 ? -3.676 -7.220 11.535 1.00 97.94 78 GLN A O 1
ATOM 623 N N . GLN A 1 79 ? -5.275 -5.732 12.037 1.00 97.44 79 GLN A N 1
ATOM 624 C CA . GLN A 1 79 ? -6.353 -6.724 12.108 1.00 97.44 79 GLN A CA 1
ATOM 625 C C . GLN A 1 79 ? -6.542 -7.443 10.769 1.00 97.44 79 GLN A C 1
ATOM 627 O O . GLN A 1 79 ? -6.637 -8.666 10.743 1.00 97.44 79 GLN A O 1
ATOM 632 N N . VAL A 1 80 ? -6.532 -6.707 9.653 1.00 97.25 80 VAL A N 1
ATOM 633 C CA . VAL A 1 80 ? -6.623 -7.290 8.305 1.00 97.25 80 VAL A CA 1
ATOM 634 C C . VAL A 1 80 ? -5.445 -8.227 8.015 1.00 97.25 80 VAL A C 1
ATOM 636 O O . VAL A 1 80 ? -5.654 -9.304 7.461 1.00 97.25 80 VAL A O 1
ATOM 639 N N . LEU A 1 81 ? -4.220 -7.872 8.416 1.00 96.75 81 LEU A N 1
ATOM 640 C CA . LEU A 1 81 ? -3.060 -8.762 8.261 1.00 96.75 81 LEU A CA 1
ATOM 641 C C . LEU A 1 81 ? -3.177 -10.036 9.111 1.00 96.75 81 LEU A C 1
ATOM 643 O O . LEU A 1 81 ? -2.751 -11.103 8.674 1.00 96.75 81 LEU A O 1
ATOM 647 N N . SER A 1 82 ? -3.812 -9.946 10.279 1.00 96.19 82 SER A N 1
ATOM 648 C CA . SER A 1 82 ? -4.019 -11.081 11.188 1.00 96.19 82 SER A CA 1
ATOM 649 C C . SER A 1 82 ? -5.085 -12.073 10.703 1.00 96.19 82 SER A C 1
ATOM 651 O O . SER A 1 82 ? -5.114 -13.212 11.158 1.00 96.19 82 SER A O 1
ATOM 653 N N . GLN A 1 83 ? -5.945 -11.681 9.757 1.00 93.88 83 GLN A N 1
ATOM 654 C CA . GLN A 1 83 ? -6.991 -12.544 9.186 1.00 93.88 83 GLN A CA 1
ATOM 655 C C . GLN A 1 83 ? -6.464 -13.578 8.174 1.00 93.88 83 GLN A C 1
ATOM 657 O O . GLN A 1 83 ? -7.250 -14.360 7.648 1.00 93.88 83 GLN A O 1
ATOM 662 N N . ASN A 1 84 ? -5.155 -13.585 7.888 1.00 87.06 84 ASN A N 1
ATOM 663 C CA . ASN A 1 84 ? -4.507 -14.490 6.931 1.00 87.06 84 ASN A CA 1
ATOM 664 C C . ASN A 1 84 ? -5.202 -14.540 5.555 1.00 87.06 84 ASN A C 1
ATOM 666 O O . ASN A 1 84 ? -5.435 -15.599 4.975 1.00 87.06 84 ASN A O 1
ATOM 670 N N . ILE A 1 85 ? -5.568 -13.368 5.040 1.00 94.06 85 ILE A N 1
ATOM 671 C CA . ILE A 1 85 ? -6.203 -13.236 3.729 1.00 94.06 85 ILE A CA 1
ATOM 672 C C . ILE A 1 85 ? -5.193 -13.437 2.594 1.00 94.06 85 ILE A C 1
ATOM 674 O O . ILE A 1 85 ? -4.050 -12.985 2.661 1.00 94.06 85 ILE A O 1
ATOM 678 N N . GLU A 1 86 ? -5.638 -14.050 1.499 1.00 93.88 86 GLU A N 1
ATOM 679 C CA . GLU A 1 86 ? -4.782 -14.308 0.332 1.00 93.88 86 GLU A CA 1
ATOM 680 C C . GLU A 1 86 ? -4.563 -13.059 -0.532 1.00 93.88 86 GLU A C 1
ATOM 682 O O . GLU A 1 86 ? -3.522 -12.900 -1.172 1.00 93.88 86 GLU A O 1
ATOM 687 N N . LYS A 1 87 ? -5.544 -12.147 -0.568 1.00 95.75 87 LYS A N 1
ATOM 688 C CA . LYS A 1 87 ? -5.481 -10.941 -1.398 1.00 95.75 87 LYS A CA 1
ATOM 689 C C . LYS A 1 87 ? -6.302 -9.783 -0.844 1.00 95.75 87 LYS A C 1
ATOM 691 O O . LYS A 1 87 ? -7.353 -9.962 -0.244 1.00 95.75 87 LYS A O 1
ATOM 696 N N . ILE A 1 88 ? -5.834 -8.577 -1.164 1.00 97.56 88 ILE A N 1
ATOM 697 C CA . ILE A 1 88 ? -6.579 -7.320 -1.028 1.00 97.56 88 ILE A CA 1
ATOM 698 C C . ILE A 1 88 ? -6.757 -6.758 -2.436 1.00 97.56 88 ILE A C 1
ATOM 700 O O . ILE A 1 88 ? -5.791 -6.264 -3.039 1.00 97.56 88 ILE A O 1
ATOM 704 N N . ASP A 1 89 ? -7.975 -6.868 -2.954 1.00 96.75 89 ASP A N 1
ATOM 705 C CA . ASP A 1 89 ? -8.444 -6.258 -4.197 1.00 96.75 89 ASP A CA 1
ATOM 706 C C . ASP A 1 89 ? -9.522 -5.201 -3.899 1.00 96.75 89 ASP A C 1
ATOM 708 O O . ASP A 1 89 ? -9.837 -4.919 -2.745 1.00 96.75 89 ASP A O 1
ATOM 712 N N . ILE A 1 90 ? -10.047 -4.559 -4.942 1.00 96.19 90 ILE A N 1
ATOM 713 C CA . ILE A 1 90 ? -11.069 -3.517 -4.789 1.00 96.19 90 ILE A CA 1
ATOM 714 C C . ILE A 1 90 ? -12.333 -4.082 -4.122 1.00 96.19 90 ILE A C 1
ATOM 716 O O . ILE A 1 90 ? -12.884 -3.437 -3.239 1.00 96.19 90 ILE A O 1
ATOM 720 N N . LYS A 1 91 ? -12.737 -5.309 -4.479 1.00 96.06 91 LYS A N 1
ATOM 721 C CA . LYS A 1 91 ? -13.909 -5.978 -3.902 1.00 96.06 91 LYS A CA 1
ATOM 722 C C . LYS A 1 91 ? -13.739 -6.209 -2.401 1.00 96.06 91 LYS A C 1
ATOM 724 O O . LYS A 1 91 ? -14.692 -6.042 -1.650 1.00 96.06 91 LYS A O 1
ATOM 729 N N . PHE A 1 92 ? -12.534 -6.570 -1.958 1.00 97.12 92 PHE A N 1
ATOM 730 C CA . PHE A 1 92 ? -12.221 -6.639 -0.533 1.00 97.12 92 PHE A CA 1
ATOM 731 C C . PHE A 1 92 ? -12.343 -5.262 0.125 1.00 97.12 92 PHE A C 1
ATOM 733 O O . PHE A 1 92 ? -12.910 -5.158 1.204 1.00 97.12 92 PHE A O 1
ATOM 740 N N . LEU A 1 93 ? -11.831 -4.198 -0.498 1.00 97.62 93 LEU A N 1
ATOM 741 C CA . LEU A 1 93 ? -11.883 -2.859 0.095 1.00 97.62 93 LEU A CA 1
ATOM 742 C C . LEU A 1 93 ? -13.294 -2.248 0.126 1.00 97.62 93 LEU A C 1
ATOM 744 O O . LEU A 1 93 ? -13.557 -1.427 0.999 1.00 97.62 93 LEU A O 1
ATOM 748 N N . ASP A 1 94 ? -14.210 -2.667 -0.753 1.00 96.69 94 ASP A N 1
ATOM 749 C CA . ASP A 1 94 ? -15.611 -2.205 -0.769 1.00 96.69 94 ASP A CA 1
ATOM 750 C C . ASP A 1 94 ? -16.366 -2.522 0.546 1.00 96.69 94 ASP A C 1
ATOM 752 O O . ASP A 1 94 ? -17.425 -1.951 0.797 1.00 96.69 94 ASP A O 1
ATOM 756 N N . GLN A 1 95 ? -15.821 -3.382 1.419 1.00 96.31 95 GLN A N 1
ATOM 757 C CA . GLN A 1 95 ? -16.368 -3.622 2.763 1.00 96.31 95 GLN A CA 1
ATOM 758 C C . GLN A 1 95 ? -16.203 -2.425 3.719 1.00 96.31 95 GLN A C 1
ATOM 760 O O . GLN A 1 95 ? -16.887 -2.360 4.739 1.00 96.31 95 GLN A O 1
ATOM 765 N N . PHE A 1 96 ? -15.280 -1.500 3.428 1.00 97.56 96 PHE A N 1
ATOM 766 C CA . PHE A 1 96 ? -15.022 -0.322 4.256 1.00 97.56 96 PHE A CA 1
ATOM 767 C C . PHE A 1 96 ? -15.890 0.850 3.769 1.00 97.56 96 PHE A C 1
ATOM 769 O O . PHE A 1 96 ? -15.719 1.273 2.620 1.00 97.56 96 PHE A O 1
ATOM 776 N N . PRO A 1 97 ? -16.804 1.394 4.601 1.00 97.19 97 PRO A N 1
ATOM 777 C CA . PRO A 1 97 ? -17.748 2.434 4.184 1.00 97.19 97 PRO A CA 1
ATOM 778 C C . PRO A 1 97 ? -17.095 3.645 3.509 1.00 97.19 97 PRO A C 1
ATOM 780 O O . PRO A 1 97 ? -17.567 4.102 2.472 1.00 97.19 97 PRO A O 1
ATOM 783 N N . GLU A 1 98 ? -15.971 4.121 4.042 1.00 96.50 98 GLU A N 1
ATOM 784 C CA . GLU A 1 98 ? -15.216 5.258 3.505 1.00 96.50 98 GLU A CA 1
ATOM 785 C C . GLU A 1 98 ? -14.591 4.979 2.128 1.00 96.50 98 G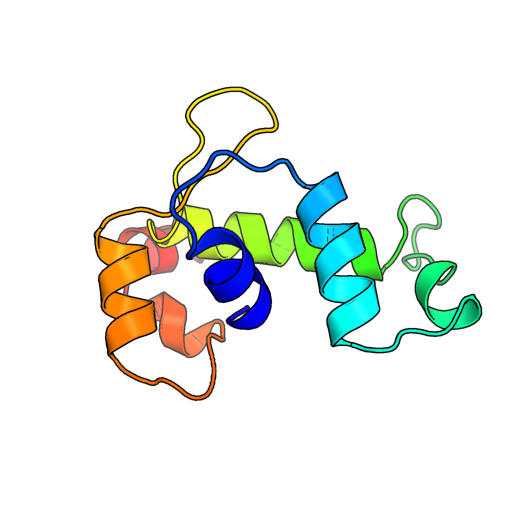LU A C 1
ATOM 787 O O . GLU A 1 98 ? -14.430 5.890 1.312 1.00 96.50 98 GLU A O 1
ATOM 792 N N . PHE A 1 99 ? -14.254 3.720 1.842 1.00 97.81 99 PHE A N 1
ATOM 793 C CA . PHE A 1 99 ? -13.731 3.319 0.543 1.00 97.81 99 PHE A CA 1
ATOM 794 C C . PHE A 1 99 ? -14.863 3.164 -0.468 1.00 97.81 99 PHE A C 1
ATOM 796 O O . PHE A 1 99 ? -14.740 3.631 -1.600 1.00 97.81 99 PHE A O 1
ATOM 803 N N . ALA A 1 100 ? -15.977 2.561 -0.047 1.00 96.12 100 ALA A N 1
ATOM 804 C CA . ALA A 1 100 ? -17.181 2.461 -0.860 1.00 96.12 100 ALA A CA 1
ATOM 805 C C . ALA A 1 100 ? -17.720 3.852 -1.238 1.00 96.12 100 ALA A C 1
ATOM 807 O O . ALA A 1 100 ? -18.117 4.061 -2.381 1.00 96.12 100 ALA A O 1
ATOM 808 N N . GLU A 1 101 ? -17.689 4.818 -0.314 1.00 96.00 101 GLU A N 1
ATOM 809 C CA . GLU A 1 101 ? -18.033 6.217 -0.585 1.00 96.00 101 GLU A CA 1
ATOM 810 C C . GLU A 1 101 ? -17.044 6.873 -1.554 1.00 96.00 101 GLU A C 1
ATOM 812 O O . GLU A 1 101 ? -17.468 7.499 -2.518 1.00 96.00 101 GLU A O 1
ATOM 817 N N . PHE A 1 102 ? -15.736 6.673 -1.365 1.00 95.69 102 PHE A N 1
ATOM 818 C CA . PHE A 1 102 ? -14.699 7.198 -2.262 1.00 95.69 102 PHE A CA 1
ATOM 819 C C . PHE A 1 102 ? -14.828 6.711 -3.716 1.00 95.69 102 PHE A C 1
ATOM 821 O O . PHE A 1 102 ? -14.328 7.369 -4.628 1.00 95.69 102 PHE A O 1
ATOM 828 N N . ARG A 1 103 ? -15.445 5.546 -3.936 1.00 93.00 103 ARG A N 1
ATOM 829 C CA . ARG A 1 103 ? -15.612 4.946 -5.264 1.00 93.00 103 ARG A CA 1
ATOM 830 C C . ARG A 1 103 ? -16.892 5.343 -5.998 1.00 93.00 103 ARG A C 1
ATOM 832 O O . ARG A 1 103 ? -16.996 4.990 -7.175 1.00 93.00 103 ARG A O 1
ATOM 839 N N . LYS A 1 104 ? -17.842 5.991 -5.322 1.00 85.56 104 LYS A N 1
ATOM 840 C CA . LYS A 1 104 ? -19.047 6.548 -5.954 1.00 85.56 104 LYS A CA 1
ATOM 841 C C . LYS A 1 104 ? -18.696 7.783 -6.774 1.00 85.56 104 LYS A C 1
ATOM 843 O O . LYS A 1 104 ? -19.311 7.922 -7.852 1.00 85.56 104 LYS A O 1
#

Radius of gyration: 13.87 Å; chains: 1; bounding box: 34×29×36 Å